Protein AF-A0A6G1SMX5-F1 (afdb_monomer_lite)

pLDDT: mean 78.69, std 21.24, range [33.53, 97.62]

Foldseek 3Di:
DDDDDPPDDPPPPPDPPPPDPPPPPDDDDDPPPDDDPPPDDDPVPFADPPDPDALQVVQVVVPHPVCVVVSLVVCCVVRNQWHWHDDDPDIDIHGNDPVVVVVCVVRCDPWHDDDDDPVVVVVCVVVVHDDDLVRDTDPRNVVRCVVVCCPPVDDPVDDD

Organism: NCBI:txid561515

Structure (mmCIF, N/CA/C/O backbone):
data_AF-A0A6G1SMX5-F1
#
_entry.id   AF-A0A6G1SMX5-F1
#
loop_
_atom_site.group_PDB
_atom_site.id
_atom_site.type_symbol
_atom_site.label_atom_id
_atom_site.label_alt_id
_atom_site.label_comp_id
_atom_site.label_asym_id
_atom_site.label_entity_id
_atom_site.label_seq_id
_atom_site.pdbx_PDB_ins_code
_atom_site.Cartn_x
_atom_site.Cartn_y
_atom_site.Cartn_z
_atom_site.occupancy
_atom_site.B_iso_or_equiv
_atom_site.auth_seq_id
_atom_site.auth_comp_id
_atom_site.auth_asym_id
_atom_site.auth_atom_id
_atom_site.pdbx_PDB_model_num
ATOM 1 N N . MET A 1 1 ? 9.378 46.145 39.187 1.00 37.81 1 MET A N 1
ATOM 2 C CA . MET A 1 1 ? 8.513 44.954 39.025 1.00 37.81 1 MET A CA 1
ATOM 3 C C . MET A 1 1 ? 8.839 44.275 37.695 1.00 37.81 1 MET A C 1
ATOM 5 O O . MET A 1 1 ? 8.304 44.709 36.684 1.00 37.81 1 MET A O 1
ATOM 9 N N . PRO A 1 2 ? 9.744 43.281 37.637 1.00 39.03 2 PRO A N 1
ATOM 10 C CA . PRO A 1 2 ? 10.007 42.542 36.407 1.00 39.03 2 PRO A CA 1
ATOM 11 C C . PRO A 1 2 ? 9.264 41.199 36.435 1.00 39.03 2 PRO A C 1
ATOM 13 O O . PRO A 1 2 ? 9.599 40.314 37.219 1.00 39.03 2 PRO A O 1
ATOM 16 N N . THR A 1 3 ? 8.250 41.020 35.588 1.00 42.25 3 THR A N 1
ATOM 17 C CA . THR A 1 3 ? 7.600 39.717 35.391 1.00 42.25 3 THR A CA 1
ATOM 18 C C . THR A 1 3 ? 8.229 38.994 34.205 1.00 42.25 3 THR A C 1
ATOM 20 O O . THR A 1 3 ? 7.923 39.214 33.037 1.00 42.25 3 THR A O 1
ATOM 23 N N . SER A 1 4 ? 9.153 38.108 34.562 1.00 43.94 4 SER A N 1
ATOM 24 C CA . SER A 1 4 ? 9.716 37.038 33.744 1.00 43.94 4 SER A CA 1
ATOM 25 C C . SER A 1 4 ? 8.621 36.243 33.017 1.00 43.94 4 SER A C 1
ATOM 27 O O . SER A 1 4 ? 7.808 35.576 33.656 1.00 43.94 4 SER A O 1
ATOM 29 N N . ARG A 1 5 ? 8.626 36.252 31.678 1.00 51.50 5 ARG A N 1
ATOM 30 C CA . ARG A 1 5 ? 8.003 35.196 30.865 1.00 51.50 5 ARG A CA 1
ATOM 31 C C . ARG A 1 5 ? 9.109 34.316 30.296 1.00 51.50 5 ARG A C 1
ATOM 33 O O . ARG A 1 5 ? 9.611 34.554 29.203 1.00 51.50 5 ARG A O 1
ATOM 40 N N . LYS A 1 6 ? 9.489 33.281 31.047 1.00 40.84 6 LYS A N 1
ATOM 41 C CA . LYS A 1 6 ? 10.218 32.136 30.491 1.00 40.84 6 LYS A CA 1
ATOM 42 C C . LYS A 1 6 ? 9.237 31.332 29.637 1.00 40.84 6 LYS A C 1
ATOM 44 O O . LYS A 1 6 ? 8.453 30.551 30.168 1.00 40.84 6 LYS A O 1
ATOM 49 N N . ALA A 1 7 ? 9.256 3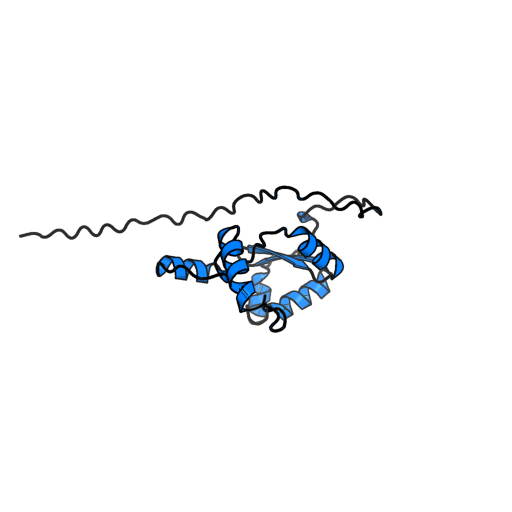1.544 28.325 1.00 43.47 7 ALA A N 1
ATOM 50 C CA . ALA A 1 7 ? 8.619 30.635 27.382 1.00 43.47 7 ALA A CA 1
ATOM 51 C C . ALA A 1 7 ? 9.492 29.376 27.265 1.00 43.47 7 ALA A C 1
ATOM 53 O O . ALA A 1 7 ? 10.451 29.322 26.501 1.00 43.47 7 ALA A O 1
ATOM 54 N N . LEU A 1 8 ? 9.175 28.372 28.081 1.00 43.59 8 LEU A N 1
ATOM 55 C CA . LEU A 1 8 ? 9.583 26.994 27.848 1.00 43.59 8 LEU A CA 1
ATOM 56 C C . LEU A 1 8 ? 8.845 26.505 26.597 1.00 43.59 8 LEU A C 1
ATOM 58 O O . LEU A 1 8 ? 7.660 26.195 26.665 1.00 43.59 8 LEU A O 1
ATOM 62 N N . SER A 1 9 ? 9.532 26.429 25.461 1.00 38.84 9 SER A N 1
ATOM 63 C CA . SER A 1 9 ? 9.083 25.597 24.346 1.00 38.84 9 SER A CA 1
ATOM 64 C C . SER A 1 9 ? 10.154 24.556 24.095 1.00 38.84 9 SER A C 1
ATOM 66 O O . SER A 1 9 ? 11.157 24.807 23.431 1.00 38.84 9 SER A O 1
ATOM 68 N N . ALA A 1 10 ? 9.945 23.393 24.706 1.00 39.34 10 ALA A N 1
ATOM 69 C CA . ALA A 1 10 ? 10.723 22.200 24.455 1.00 39.34 10 ALA A CA 1
ATOM 70 C C . ALA A 1 10 ? 10.689 21.900 22.952 1.00 39.34 10 ALA A C 1
ATOM 72 O O . ALA A 1 10 ? 9.647 21.545 22.400 1.00 39.34 10 ALA A O 1
ATOM 73 N N . ILE A 1 11 ? 11.836 22.046 22.291 1.00 41.50 11 ILE A N 1
ATOM 74 C CA . ILE A 1 11 ? 12.076 21.448 20.983 1.00 41.50 11 ILE A CA 1
ATOM 75 C C . ILE A 1 11 ? 12.059 19.943 21.233 1.00 41.50 11 ILE A C 1
ATOM 77 O O . ILE A 1 11 ? 13.048 19.344 21.650 1.00 41.50 11 ILE A O 1
ATOM 81 N N . ARG A 1 12 ? 10.883 19.335 21.079 1.00 44.41 12 ARG A N 1
ATOM 82 C CA . ARG A 1 12 ? 10.750 17.886 21.079 1.00 44.41 12 ARG A CA 1
ATOM 83 C C . ARG A 1 12 ? 11.299 17.441 19.732 1.00 44.41 12 ARG A C 1
ATOM 85 O O . ARG A 1 12 ? 10.623 17.569 18.716 1.00 44.41 12 ARG A O 1
ATOM 92 N N . THR A 1 13 ? 12.563 17.028 19.735 1.00 37.16 13 THR A N 1
ATOM 93 C CA . THR A 1 13 ? 13.240 16.410 18.597 1.00 37.16 13 THR A CA 1
ATOM 94 C C . THR A 1 13 ? 12.280 15.434 17.927 1.00 37.16 13 THR A C 1
ATOM 96 O O . THR A 1 13 ? 11.716 14.565 18.597 1.00 37.16 13 THR A O 1
ATOM 99 N N . ILE A 1 14 ? 12.064 15.609 16.622 1.00 43.41 14 ILE A N 1
ATOM 100 C CA . ILE A 1 14 ? 11.377 14.631 15.783 1.00 43.41 14 ILE A CA 1
ATOM 101 C C . ILE A 1 14 ? 12.244 13.378 15.849 1.00 43.41 14 ILE A C 1
ATOM 103 O O . ILE A 1 14 ? 13.278 13.294 15.189 1.00 43.41 14 ILE A O 1
ATOM 107 N N . ALA A 1 15 ? 11.876 12.437 16.714 1.00 33.53 15 ALA A N 1
ATOM 108 C CA . ALA A 1 15 ? 12.413 11.099 16.609 1.00 33.53 15 ALA A CA 1
ATOM 109 C C . ALA A 1 15 ? 11.965 10.590 15.232 1.00 33.53 15 ALA A C 1
ATOM 111 O O . ALA A 1 15 ? 10.757 10.605 14.967 1.00 33.53 15 ALA A O 1
ATOM 112 N N . PRO A 1 16 ? 12.883 10.183 14.337 1.00 35.44 16 PRO A N 1
ATOM 113 C CA . PRO A 1 16 ? 12.467 9.426 13.174 1.00 35.44 16 PRO A CA 1
ATOM 114 C C . PRO A 1 16 ? 11.708 8.225 13.730 1.00 35.44 16 PRO A C 1
ATOM 116 O O . PRO A 1 16 ? 12.214 7.522 14.608 1.00 35.44 16 PRO A O 1
ATOM 119 N N . CYS A 1 17 ? 10.462 8.042 13.300 1.00 35.34 17 CYS A N 1
ATOM 120 C CA . CYS A 1 17 ? 9.750 6.807 13.561 1.00 35.34 17 CYS A CA 1
ATOM 121 C C . CYS A 1 17 ? 10.529 5.744 12.789 1.00 35.34 17 CYS A C 1
ATOM 123 O O . CYS A 1 17 ? 10.359 5.578 11.584 1.00 35.34 17 CYS A O 1
ATOM 125 N N . ILE A 1 18 ? 11.502 5.144 13.474 1.00 38.47 18 ILE A N 1
ATOM 126 C CA . ILE A 1 18 ? 12.251 3.997 12.998 1.00 38.47 18 ILE A CA 1
ATOM 127 C C . ILE A 1 18 ? 11.169 2.991 12.646 1.00 38.47 18 ILE A C 1
ATOM 129 O O . ILE A 1 18 ? 10.378 2.598 13.505 1.00 38.47 18 ILE A O 1
ATOM 133 N N . SER A 1 19 ? 11.085 2.660 11.363 1.00 44.16 19 SER A N 1
ATOM 134 C CA . SER A 1 19 ? 10.322 1.527 10.882 1.00 44.16 19 SER A CA 1
ATOM 135 C C . SER A 1 19 ? 10.676 0.347 11.777 1.00 44.16 19 SER A C 1
ATOM 137 O O . SER A 1 19 ? 11.806 -0.142 11.759 1.00 44.16 19 SER A O 1
ATOM 139 N N . ASN A 1 20 ? 9.736 -0.059 12.634 1.00 33.81 20 ASN A N 1
ATOM 140 C CA . ASN A 1 20 ? 9.932 -1.253 13.437 1.00 33.81 20 ASN A CA 1
ATOM 141 C C . ASN A 1 20 ? 10.280 -2.393 12.471 1.00 33.81 20 ASN A C 1
ATOM 143 O O . ASN A 1 20 ? 9.611 -2.525 11.438 1.00 33.81 20 ASN A O 1
ATOM 147 N N . PRO A 1 21 ? 11.316 -3.197 12.763 1.00 35.94 21 PRO A N 1
ATOM 148 C CA . PRO A 1 21 ? 11.629 -4.344 11.934 1.00 35.94 21 PRO A CA 1
ATOM 149 C C . PRO A 1 21 ? 10.381 -5.220 11.844 1.00 35.94 21 PRO A C 1
ATOM 151 O O . PRO A 1 21 ? 9.707 -5.476 12.846 1.00 35.94 21 PRO A O 1
ATOM 154 N N . ILE A 1 22 ? 10.059 -5.634 10.621 1.00 45.66 22 ILE A N 1
ATOM 155 C CA . ILE A 1 22 ? 8.965 -6.546 10.303 1.00 45.66 22 ILE A CA 1
ATOM 156 C C . ILE A 1 22 ? 9.261 -7.870 11.020 1.00 45.66 22 ILE A C 1
ATOM 158 O O . ILE A 1 22 ? 9.945 -8.740 10.491 1.00 45.66 22 ILE A O 1
ATOM 162 N N . ILE A 1 23 ? 8.783 -8.025 12.254 1.00 36.38 23 ILE A N 1
ATOM 163 C CA . ILE A 1 23 ? 8.725 -9.325 12.923 1.00 36.38 23 ILE A CA 1
ATOM 164 C C . ILE A 1 23 ? 7.382 -9.938 12.534 1.00 36.38 23 ILE A C 1
ATOM 166 O O . ILE A 1 23 ? 6.409 -9.917 13.287 1.00 36.38 23 ILE A O 1
ATOM 170 N N . THR A 1 24 ? 7.312 -10.470 11.318 1.00 42.16 24 THR A N 1
ATOM 171 C CA . THR A 1 24 ? 6.250 -11.402 10.939 1.00 42.16 24 THR A CA 1
ATOM 172 C C . THR A 1 24 ? 6.479 -12.704 11.695 1.00 42.16 24 THR A C 1
ATOM 174 O O . THR A 1 24 ? 7.419 -13.445 11.403 1.00 42.16 24 THR A O 1
ATOM 177 N N . LYS A 1 25 ? 5.614 -13.005 12.671 1.00 41.41 25 LYS A N 1
ATOM 178 C CA . LYS A 1 25 ? 5.446 -14.384 13.140 1.00 41.41 25 LYS A CA 1
ATOM 179 C C . LYS A 1 25 ? 5.017 -15.210 11.928 1.00 41.41 25 LYS A C 1
ATOM 181 O O . LYS A 1 25 ? 3.975 -14.932 11.343 1.00 41.41 25 LYS A O 1
ATOM 186 N N . GLN A 1 26 ? 5.850 -16.166 11.525 1.00 41.84 26 GLN A N 1
ATOM 187 C CA . GLN A 1 26 ? 5.575 -17.038 10.388 1.00 41.84 26 GLN A CA 1
ATOM 188 C C . GLN A 1 26 ? 4.250 -17.773 10.627 1.00 41.84 26 GLN A C 1
ATOM 190 O O . GLN A 1 26 ? 4.112 -18.532 11.586 1.00 41.84 26 GLN A O 1
ATOM 195 N N . HIS A 1 27 ? 3.265 -17.504 9.773 1.00 42.91 27 HIS A N 1
ATOM 196 C CA . HIS A 1 27 ? 2.023 -18.264 9.706 1.00 42.91 27 HIS A CA 1
ATOM 197 C C . HIS A 1 27 ? 2.322 -19.641 9.073 1.00 42.91 27 HIS A C 1
ATOM 199 O O . HIS A 1 27 ? 3.161 -19.709 8.168 1.00 42.91 27 HIS A O 1
ATOM 205 N N . PRO A 1 28 ? 1.717 -20.749 9.542 1.00 39.56 28 PRO A N 1
ATOM 206 C CA . PRO A 1 28 ? 2.008 -22.080 9.012 1.00 39.56 28 PRO A CA 1
ATOM 207 C C . PRO A 1 28 ? 1.697 -22.166 7.509 1.00 39.56 28 PRO A C 1
ATOM 209 O O . PRO A 1 28 ? 0.614 -21.794 7.060 1.00 39.56 28 PRO A O 1
ATOM 212 N N . ARG A 1 29 ? 2.676 -22.654 6.734 1.00 49.34 29 ARG A N 1
ATOM 213 C CA . ARG A 1 29 ? 2.601 -22.819 5.273 1.00 49.34 29 ARG A CA 1
ATOM 214 C C . ARG A 1 29 ? 1.514 -23.825 4.878 1.00 49.34 29 ARG A C 1
ATOM 216 O O . ARG A 1 29 ? 1.433 -24.912 5.445 1.00 49.34 29 ARG A O 1
ATOM 223 N N . ASN A 1 30 ? 0.728 -23.478 3.859 1.00 43.22 30 ASN A N 1
ATOM 224 C CA . ASN A 1 30 ? -0.234 -24.375 3.217 1.00 43.22 30 ASN A CA 1
ATOM 225 C C . ASN A 1 30 ? 0.519 -25.430 2.362 1.00 43.22 30 ASN A C 1
ATOM 227 O O . ASN A 1 30 ? 1.371 -25.031 1.569 1.00 43.22 30 ASN A O 1
ATOM 231 N N . PRO A 1 31 ? 0.236 -26.746 2.460 1.00 43.91 31 PRO A N 1
ATOM 232 C CA . PRO A 1 31 ? 1.015 -27.804 1.792 1.00 43.91 31 PRO A CA 1
ATOM 233 C C . PRO A 1 31 ? 0.920 -27.901 0.254 1.00 43.91 31 PRO A C 1
ATOM 235 O O . PRO A 1 31 ? 1.333 -28.915 -0.300 1.00 43.91 31 PRO A O 1
ATOM 238 N N . ARG A 1 32 ? 0.350 -26.916 -0.456 1.00 48.25 32 ARG A N 1
ATOM 239 C CA . ARG A 1 32 ? 0.020 -27.022 -1.896 1.00 48.25 32 ARG A CA 1
ATOM 240 C C . ARG A 1 32 ? 0.937 -26.260 -2.863 1.00 48.25 32 ARG A C 1
ATOM 242 O O . ARG A 1 32 ? 0.544 -26.041 -4.001 1.00 48.25 32 ARG A O 1
ATOM 249 N N . GLU A 1 33 ? 2.152 -25.898 -2.468 1.00 53.84 33 GLU A N 1
ATOM 250 C CA . GLU A 1 33 ? 3.162 -25.395 -3.415 1.00 53.84 33 GLU A CA 1
ATOM 251 C C . GLU A 1 33 ? 4.233 -26.462 -3.655 1.00 53.84 33 GLU A C 1
ATOM 253 O O . GLU A 1 33 ? 5.270 -26.506 -2.996 1.00 53.84 33 GLU A O 1
ATOM 258 N N . SER A 1 34 ? 3.949 -27.358 -4.599 1.00 54.94 34 SER A N 1
ATOM 259 C CA . SER A 1 34 ? 4.913 -28.324 -5.125 1.00 54.94 34 SER A CA 1
ATOM 260 C C . SER A 1 34 ? 4.863 -28.345 -6.653 1.00 54.94 34 SER A C 1
ATOM 262 O O . SER A 1 34 ? 4.245 -29.227 -7.245 1.00 54.94 34 SER A O 1
ATOM 264 N N . SER A 1 35 ? 5.519 -27.376 -7.286 1.00 51.31 35 SER A N 1
ATOM 265 C CA . SER A 1 35 ? 6.192 -27.564 -8.578 1.00 51.31 35 SER A CA 1
ATOM 266 C C . SER A 1 35 ? 7.107 -26.368 -8.842 1.00 51.31 35 SER A C 1
ATOM 268 O O . SER A 1 35 ? 6.642 -25.234 -8.914 1.00 51.31 35 SER A O 1
ATOM 270 N N . ASP A 1 36 ? 8.396 -26.668 -8.973 1.00 47.47 36 ASP A N 1
ATOM 271 C CA . ASP A 1 36 ? 9.509 -25.794 -9.347 1.00 47.47 36 ASP A CA 1
ATOM 272 C C . ASP A 1 36 ? 10.007 -24.833 -8.263 1.00 47.47 36 ASP A C 1
ATOM 274 O O . ASP A 1 36 ? 9.760 -23.629 -8.261 1.00 47.47 36 ASP A O 1
ATOM 278 N N . ALA A 1 37 ? 10.855 -25.377 -7.384 1.00 51.59 37 ALA A N 1
ATOM 279 C CA . ALA A 1 37 ? 11.823 -24.622 -6.591 1.00 51.59 37 ALA A CA 1
ATOM 280 C C . ALA A 1 37 ? 12.910 -23.997 -7.494 1.00 51.59 37 ALA A C 1
ATOM 282 O O . ALA A 1 37 ? 14.108 -24.199 -7.289 1.00 51.59 37 ALA A O 1
ATOM 283 N N . ALA A 1 38 ? 12.502 -23.240 -8.517 1.00 62.88 38 ALA A N 1
ATOM 284 C CA . ALA A 1 38 ? 13.375 -22.256 -9.124 1.00 62.88 38 ALA A CA 1
ATOM 285 C C . ALA A 1 38 ? 13.900 -21.379 -7.981 1.00 62.88 38 ALA A C 1
ATOM 287 O O . ALA A 1 38 ? 13.116 -20.910 -7.153 1.00 62.88 38 ALA A O 1
ATOM 288 N N . ALA A 1 39 ? 15.224 -21.243 -7.890 1.00 80.88 39 ALA A N 1
ATOM 289 C CA . ALA A 1 39 ? 15.887 -20.538 -6.800 1.00 80.88 39 ALA A CA 1
ATOM 290 C C . ALA A 1 39 ? 15.162 -19.216 -6.501 1.00 80.88 39 ALA A C 1
ATOM 292 O O . ALA A 1 39 ? 15.006 -18.373 -7.389 1.00 80.88 39 ALA A O 1
ATOM 293 N N . ILE A 1 40 ? 14.672 -19.074 -5.266 1.00 88.19 40 ILE A N 1
ATOM 294 C CA . ILE A 1 40 ? 13.914 -17.898 -4.836 1.00 88.19 40 ILE A CA 1
ATOM 295 C C . ILE A 1 40 ? 14.797 -16.672 -5.065 1.00 88.19 40 ILE A C 1
ATOM 297 O O . ILE A 1 40 ? 15.880 -16.558 -4.489 1.00 88.19 40 ILE A O 1
ATOM 301 N N . LYS A 1 41 ? 14.336 -15.771 -5.933 1.00 92.56 41 LYS A N 1
ATOM 302 C CA . LYS A 1 41 ? 15.046 -14.531 -6.243 1.00 92.56 41 LYS A CA 1
ATOM 303 C C . LYS A 1 41 ? 14.977 -13.576 -5.055 1.00 92.56 41 LYS A C 1
ATOM 305 O O . LYS A 1 41 ? 13.987 -13.545 -4.323 1.00 92.56 41 LYS A O 1
ATOM 310 N N . SER A 1 42 ? 16.034 -12.796 -4.867 1.00 94.19 42 SER A N 1
ATOM 311 C CA . SER A 1 42 ? 16.120 -11.817 -3.788 1.00 94.19 42 SER A CA 1
ATOM 312 C C . SER A 1 42 ? 15.271 -10.582 -4.095 1.00 94.19 42 SER A C 1
ATOM 314 O O . SER A 1 42 ? 14.942 -10.294 -5.245 1.00 94.19 42 SER A O 1
ATOM 316 N N . TYR A 1 43 ? 14.967 -9.788 -3.068 1.00 92.81 43 TYR A N 1
ATOM 317 C CA . TYR A 1 43 ? 14.268 -8.504 -3.206 1.00 92.81 43 TYR A CA 1
ATOM 318 C C . TYR A 1 43 ? 14.924 -7.579 -4.245 1.00 92.81 43 TYR A C 1
ATOM 320 O O . TYR A 1 43 ? 14.250 -6.911 -5.029 1.00 92.81 43 TYR A O 1
ATOM 328 N N . ASN A 1 44 ? 16.257 -7.574 -4.284 1.00 92.50 44 ASN A N 1
ATOM 329 C CA . ASN A 1 44 ? 17.020 -6.723 -5.194 1.00 92.50 44 ASN A CA 1
ATOM 330 C C . ASN A 1 44 ? 16.875 -7.123 -6.669 1.00 92.50 44 ASN A C 1
ATOM 332 O O . ASN A 1 44 ? 17.122 -6.281 -7.536 1.00 92.50 44 ASN A O 1
ATOM 336 N N . ASP A 1 45 ? 16.429 -8.354 -6.934 1.00 93.88 45 ASP A N 1
ATOM 337 C CA . ASP A 1 45 ? 16.194 -8.882 -8.278 1.00 93.88 45 ASP A CA 1
ATOM 338 C C . ASP A 1 45 ? 14.830 -8.457 -8.841 1.00 93.88 45 ASP A C 1
ATOM 340 O O . ASP A 1 45 ? 14.559 -8.675 -10.024 1.00 93.88 45 ASP A O 1
ATOM 344 N N . ILE A 1 46 ? 13.966 -7.832 -8.025 1.00 95.31 46 ILE A N 1
ATOM 345 C CA . ILE A 1 46 ? 12.713 -7.250 -8.512 1.00 95.31 46 ILE A CA 1
ATOM 346 C C . ILE A 1 46 ? 13.057 -6.124 -9.502 1.00 95.31 46 ILE A C 1
ATOM 348 O O . ILE A 1 46 ? 13.836 -5.223 -9.154 1.00 95.31 46 ILE A O 1
ATOM 352 N N . PRO A 1 47 ? 12.469 -6.135 -10.717 1.00 95.19 47 PRO A N 1
ATOM 353 C CA . PRO A 1 47 ? 12.732 -5.128 -11.732 1.00 95.19 47 PRO A CA 1
ATOM 354 C C . PRO A 1 47 ? 12.554 -3.707 -11.199 1.00 95.19 47 PRO A C 1
ATOM 356 O O . PRO A 1 47 ? 11.564 -3.381 -10.546 1.00 95.19 47 PRO A O 1
ATOM 359 N N . THR A 1 48 ? 13.510 -2.838 -11.507 1.00 92.12 48 THR A N 1
ATOM 360 C CA . THR A 1 48 ? 13.436 -1.408 -11.208 1.00 92.12 48 THR A CA 1
ATOM 361 C C . THR A 1 48 ? 13.962 -0.616 -12.394 1.00 92.12 48 THR A C 1
ATOM 363 O O . THR A 1 48 ? 14.823 -1.101 -13.140 1.00 92.12 48 THR A O 1
ATOM 366 N N . LYS A 1 49 ? 13.466 0.610 -12.594 1.00 84.00 49 LYS A N 1
ATOM 367 C CA . LYS A 1 49 ? 13.997 1.470 -13.653 1.00 84.00 49 LYS A CA 1
ATOM 368 C C . LYS A 1 49 ? 15.420 1.873 -13.274 1.00 84.00 49 LYS A C 1
ATOM 370 O O . LYS A 1 49 ? 15.626 2.673 -12.366 1.00 84.00 49 LYS A O 1
ATOM 375 N N . LYS A 1 50 ? 16.406 1.363 -14.007 1.00 75.88 50 LYS A N 1
ATOM 376 C CA . LYS A 1 50 ? 17.792 1.827 -13.910 1.00 75.88 50 LYS A CA 1
ATOM 377 C C . LYS A 1 50 ? 17.881 3.196 -14.582 1.00 75.88 50 LYS A C 1
ATOM 379 O O . LYS A 1 50 ? 18.043 3.293 -15.793 1.00 75.88 50 LYS A O 1
ATOM 384 N N . SER A 1 51 ? 17.688 4.261 -13.814 1.00 74.94 51 SER A N 1
ATOM 385 C CA . SER A 1 51 ? 17.827 5.631 -14.297 1.00 74.94 51 SER A CA 1
ATOM 386 C C . SER A 1 51 ? 18.597 6.456 -13.281 1.00 74.94 51 SER A C 1
ATOM 388 O O . SER A 1 51 ? 18.397 6.306 -12.080 1.00 74.94 51 SER A O 1
ATOM 390 N N . PHE A 1 52 ? 19.466 7.337 -13.775 1.00 70.88 52 PHE A N 1
ATOM 391 C CA . PHE A 1 52 ? 20.136 8.341 -12.948 1.00 70.88 52 PHE A CA 1
ATOM 392 C C . PHE A 1 52 ? 19.159 9.401 -12.429 1.00 70.88 52 PHE A C 1
ATOM 394 O O . PHE A 1 52 ? 19.427 10.055 -11.425 1.00 70.88 52 PHE A O 1
ATOM 401 N N . LEU A 1 53 ? 18.016 9.564 -13.101 1.00 75.75 53 LEU A N 1
ATOM 402 C CA . LEU A 1 53 ? 16.968 10.470 -12.665 1.00 75.75 53 LEU A CA 1
ATOM 403 C C . LEU A 1 53 ? 16.105 9.803 -11.589 1.00 75.75 53 LEU A C 1
ATOM 405 O O . LEU A 1 53 ? 15.673 8.660 -11.777 1.00 75.75 53 LEU A O 1
ATOM 409 N N . PRO A 1 54 ? 15.770 10.527 -10.507 1.00 78.62 54 PRO A N 1
ATOM 410 C CA . PRO A 1 54 ? 14.770 10.071 -9.560 1.00 78.62 54 PRO A CA 1
ATOM 411 C C . PRO A 1 54 ? 13.451 9.763 -10.276 1.00 78.62 54 PRO A C 1
ATOM 413 O O . PRO A 1 54 ? 12.942 10.576 -11.046 1.00 78.62 54 PRO A O 1
ATOM 416 N N . SER A 1 55 ? 12.868 8.609 -9.971 1.00 78.88 55 SER A N 1
ATOM 417 C CA . SER A 1 55 ? 11.503 8.187 -10.342 1.00 78.88 55 SER A CA 1
ATOM 418 C C . SER A 1 55 ? 10.458 9.308 -10.256 1.00 78.88 55 SER A C 1
ATOM 420 O O . SER A 1 55 ? 9.673 9.515 -11.181 1.00 78.88 55 SER A O 1
ATOM 422 N N . GLN A 1 56 ? 10.504 10.069 -9.161 1.00 79.00 56 GLN A N 1
ATOM 423 C CA . GLN A 1 56 ? 9.618 11.189 -8.850 1.00 79.00 56 GLN A CA 1
ATOM 424 C C . GLN A 1 56 ? 9.668 12.288 -9.908 1.00 79.00 56 GLN A C 1
ATOM 426 O O . GLN A 1 56 ? 8.646 12.903 -10.183 1.00 79.00 56 GLN A O 1
ATOM 431 N N . MET A 1 57 ? 10.832 12.513 -10.526 1.00 80.75 57 MET A N 1
ATOM 432 C CA . MET A 1 57 ? 10.983 13.502 -11.592 1.00 80.75 57 MET A CA 1
ATOM 433 C C . MET A 1 57 ? 10.079 13.149 -12.775 1.00 80.75 57 MET A C 1
ATOM 435 O O . MET A 1 57 ? 9.394 14.015 -13.305 1.00 80.75 57 MET A O 1
ATOM 439 N N . GLY A 1 58 ? 10.024 11.863 -13.142 1.00 79.62 58 GLY A N 1
ATOM 440 C CA . GLY A 1 58 ? 9.141 11.384 -14.203 1.00 79.62 58 GLY A CA 1
ATOM 441 C C . GLY A 1 58 ? 7.665 11.594 -13.866 1.00 79.62 58 GLY A C 1
ATOM 442 O O . GLY A 1 58 ? 6.911 12.061 -14.714 1.00 79.62 58 GLY A O 1
ATOM 443 N N . LEU A 1 59 ? 7.268 11.326 -12.619 1.00 85.12 59 LEU A N 1
ATOM 444 C CA . LEU A 1 59 ? 5.895 11.554 -12.163 1.00 85.12 59 LEU A CA 1
ATOM 445 C C . LEU A 1 59 ? 5.530 13.047 -12.171 1.00 85.12 59 LEU A C 1
ATOM 447 O O . LEU A 1 59 ? 4.461 13.414 -12.644 1.00 85.12 59 LEU A O 1
ATOM 451 N N . ILE A 1 60 ? 6.428 13.918 -11.703 1.00 85.81 60 ILE A N 1
ATOM 452 C CA . ILE A 1 60 ? 6.230 15.375 -11.705 1.00 85.81 60 ILE A CA 1
ATOM 453 C C . ILE A 1 60 ? 6.091 15.899 -13.137 1.00 85.81 60 ILE A C 1
ATOM 455 O O . ILE A 1 60 ? 5.144 16.626 -13.427 1.00 85.81 60 ILE A O 1
ATOM 459 N N . MET A 1 61 ? 6.985 15.489 -14.042 1.00 84.56 61 MET A N 1
ATOM 460 C CA . MET A 1 61 ? 6.934 15.881 -15.456 1.00 84.56 61 MET A CA 1
ATOM 461 C C . MET A 1 61 ? 5.661 15.398 -16.162 1.00 84.56 61 MET A C 1
ATOM 463 O O . MET A 1 61 ? 5.206 16.049 -17.095 1.00 84.56 61 MET A O 1
ATOM 467 N N . SER A 1 62 ? 5.066 14.297 -15.697 1.00 80.88 62 SER A N 1
ATOM 468 C CA . SER A 1 62 ? 3.817 13.745 -16.241 1.00 80.88 62 SER A CA 1
ATOM 469 C C . SER A 1 62 ? 2.552 14.403 -15.666 1.00 80.88 62 SER A C 1
ATOM 471 O O . SER A 1 62 ? 1.456 13.942 -15.949 1.00 80.88 62 SER A O 1
ATOM 473 N N . GLY A 1 63 ? 2.674 15.456 -14.846 1.00 85.06 63 GLY A N 1
ATOM 474 C CA . GLY A 1 63 ? 1.531 16.157 -14.239 1.00 85.06 63 GLY A CA 1
ATOM 475 C C . GLY A 1 63 ? 1.347 15.908 -12.738 1.00 85.06 63 GLY A C 1
ATOM 476 O O . GLY A 1 63 ? 0.358 16.344 -12.147 1.00 85.06 63 GLY A O 1
ATOM 477 N N . GLY A 1 64 ? 2.301 15.238 -12.090 1.00 88.31 64 GLY A N 1
ATOM 478 C CA . GLY A 1 64 ? 2.335 15.061 -10.641 1.00 88.31 64 GLY A CA 1
ATOM 479 C C . GLY A 1 64 ? 1.467 13.903 -10.129 1.00 88.31 64 GLY A C 1
ATOM 480 O O . GLY A 1 64 ? 1.135 12.983 -10.875 1.00 88.31 64 GLY A O 1
ATOM 481 N N . PRO A 1 65 ? 1.105 13.901 -8.831 1.00 85.38 65 PRO A N 1
ATOM 482 C CA . PRO A 1 65 ? 0.481 12.746 -8.178 1.00 85.38 65 PRO A CA 1
ATOM 483 C C . PRO A 1 65 ? -0.901 12.375 -8.737 1.00 85.38 65 PRO A C 1
ATOM 485 O O . PRO A 1 65 ? -1.309 11.225 -8.600 1.00 85.38 65 PRO A O 1
ATOM 488 N N . GLY A 1 66 ? -1.601 13.302 -9.405 1.00 90.25 66 GLY A N 1
ATOM 489 C CA . GLY A 1 66 ? -2.863 13.006 -10.095 1.00 90.25 66 GLY A CA 1
ATOM 490 C C . GLY A 1 66 ? -2.715 11.963 -11.212 1.00 90.25 66 GLY A C 1
ATOM 491 O O . GLY A 1 66 ? -3.643 11.202 -11.462 1.00 90.25 66 GLY A O 1
ATOM 492 N N . TYR A 1 67 ? -1.520 11.853 -11.798 1.00 91.62 67 TYR A N 1
ATOM 493 C CA . TYR A 1 67 ? -1.189 10.931 -12.888 1.00 91.62 67 TYR A CA 1
ATOM 494 C C . TYR A 1 67 ? -0.419 9.692 -12.405 1.00 91.62 67 TYR A C 1
ATOM 496 O O . TYR A 1 67 ? 0.164 8.957 -13.201 1.00 91.62 67 TYR A O 1
ATOM 504 N N . LEU A 1 68 ? -0.418 9.415 -11.093 1.00 90.50 68 LEU A N 1
ATOM 505 C CA . LEU A 1 68 ? 0.259 8.236 -10.537 1.00 90.50 68 LEU A CA 1
ATOM 506 C C . LEU A 1 68 ? -0.250 6.930 -11.161 1.00 90.50 68 LEU A C 1
ATOM 508 O O . LEU A 1 68 ? 0.532 6.013 -11.388 1.00 90.50 68 LEU A O 1
ATOM 512 N N . HIS A 1 69 ? -1.543 6.854 -11.467 1.00 92.94 69 HIS A N 1
ATOM 513 C CA . HIS A 1 69 ? -2.150 5.686 -12.094 1.00 92.94 69 HIS A CA 1
ATOM 514 C C . HIS A 1 69 ? -1.590 5.425 -13.506 1.00 92.94 69 HIS A C 1
ATOM 516 O O . HIS A 1 69 ? -1.214 4.292 -13.801 1.00 92.94 69 HIS A O 1
ATOM 522 N N . GLU A 1 70 ? -1.435 6.462 -14.339 1.00 93.56 70 GLU A N 1
ATOM 523 C CA . GLU A 1 70 ? -0.787 6.354 -15.656 1.00 93.56 70 GLU A CA 1
ATOM 524 C C . GLU A 1 70 ? 0.699 6.013 -15.536 1.00 93.56 70 GLU A C 1
ATOM 526 O O . GLU A 1 70 ? 1.225 5.202 -16.299 1.00 93.56 70 GLU A O 1
ATOM 531 N N . HIS A 1 71 ? 1.395 6.599 -14.555 1.00 91.19 71 HIS A N 1
ATOM 532 C CA . HIS A 1 71 ? 2.786 6.246 -14.269 1.00 91.19 71 HIS A CA 1
ATOM 533 C C . HIS A 1 71 ? 2.913 4.755 -13.932 1.00 91.19 71 HIS A C 1
ATOM 535 O O . HIS A 1 71 ? 3.760 4.080 -14.513 1.00 91.19 71 HIS A O 1
ATOM 541 N N . CYS A 1 72 ? 2.059 4.221 -13.055 1.00 92.75 72 CYS A N 1
ATOM 542 C CA . CYS A 1 72 ? 2.049 2.801 -12.698 1.00 92.75 72 CYS A CA 1
ATOM 543 C C . CYS A 1 72 ? 1.741 1.896 -13.900 1.00 92.75 72 CYS A C 1
ATOM 545 O O . CYS A 1 72 ? 2.442 0.904 -14.102 1.00 92.75 72 CYS A O 1
ATOM 547 N N . ASP A 1 73 ? 0.750 2.247 -14.723 1.00 94.88 73 ASP A N 1
ATOM 548 C CA . ASP A 1 73 ? 0.407 1.501 -15.942 1.00 94.88 73 ASP A CA 1
ATOM 549 C C . ASP A 1 73 ? 1.591 1.448 -16.924 1.00 94.88 73 ASP A C 1
ATOM 551 O O . ASP A 1 73 ? 2.037 0.375 -17.339 1.00 94.88 73 ASP A O 1
ATOM 555 N N . ASN A 1 74 ? 2.198 2.603 -17.208 1.00 92.94 74 ASN A N 1
ATOM 556 C CA . ASN A 1 74 ? 3.385 2.690 -18.055 1.00 92.94 74 ASN A CA 1
ATOM 557 C C . ASN A 1 74 ? 4.561 1.880 -17.496 1.00 92.94 74 ASN A C 1
ATOM 559 O O . ASN A 1 74 ? 5.340 1.306 -18.261 1.00 92.94 74 ASN A O 1
ATOM 563 N N . ARG A 1 75 ? 4.705 1.801 -16.168 1.00 92.81 75 ARG A N 1
ATOM 564 C CA . ARG A 1 75 ? 5.758 0.999 -15.535 1.00 92.81 75 ARG A CA 1
ATOM 565 C C . ARG A 1 75 ? 5.509 -0.490 -15.630 1.00 92.81 75 ARG A C 1
ATOM 567 O O . ARG A 1 75 ? 6.454 -1.212 -15.939 1.00 92.81 75 ARG A O 1
ATOM 574 N N . HIS A 1 76 ? 4.273 -0.941 -15.463 1.00 96.00 76 HIS A N 1
ATOM 575 C CA . HIS A 1 76 ? 3.930 -2.341 -15.687 1.00 96.00 76 HIS A CA 1
ATOM 576 C C . HIS A 1 76 ? 4.144 -2.763 -17.145 1.00 96.00 76 HIS A C 1
ATOM 578 O O . HIS A 1 76 ? 4.677 -3.843 -17.391 1.00 96.00 76 HIS A O 1
ATOM 584 N N . LYS A 1 77 ? 3.857 -1.883 -18.114 1.00 95.38 77 LYS A N 1
ATOM 585 C CA . LYS A 1 77 ? 4.185 -2.119 -19.533 1.00 95.38 77 LYS A CA 1
ATOM 586 C C . LYS A 1 77 ? 5.693 -2.257 -19.788 1.00 95.38 77 LYS A C 1
ATOM 588 O O . LYS A 1 77 ? 6.092 -3.017 -20.663 1.00 95.38 77 LYS A O 1
ATOM 593 N N . GLN A 1 78 ? 6.532 -1.535 -19.040 1.00 93.88 78 GLN A N 1
ATOM 594 C CA . GLN A 1 78 ? 7.993 -1.526 -19.220 1.00 93.88 78 GLN A CA 1
ATOM 595 C C . GLN A 1 78 ? 8.722 -2.642 -18.462 1.00 93.88 78 GLN A C 1
ATOM 597 O O . GLN A 1 78 ? 9.695 -3.194 -18.966 1.00 93.88 78 GLN A O 1
ATOM 602 N N . LEU A 1 79 ? 8.310 -2.917 -17.224 1.00 95.50 79 LEU A N 1
ATOM 603 C CA . LEU A 1 79 ? 9.039 -3.769 -16.278 1.00 95.50 79 LEU A CA 1
ATOM 604 C C . LEU A 1 79 ? 8.330 -5.102 -16.012 1.00 95.50 79 LEU A C 1
ATOM 606 O O . LEU A 1 79 ? 8.930 -6.009 -15.437 1.00 95.50 79 LEU A O 1
ATOM 610 N N . GLY A 1 80 ? 7.079 -5.231 -16.458 1.00 96.38 80 GLY A N 1
ATOM 611 C CA . GLY A 1 80 ? 6.277 -6.438 -16.339 1.00 96.38 80 GLY A CA 1
ATOM 612 C C . GLY A 1 80 ? 5.323 -6.434 -15.134 1.00 96.38 80 GLY A C 1
ATOM 613 O O . GLY A 1 80 ? 4.982 -5.383 -14.582 1.00 96.38 80 GLY A O 1
ATOM 614 N N . PRO A 1 81 ? 4.852 -7.622 -14.714 1.00 97.00 81 PRO A N 1
ATOM 615 C CA . PRO A 1 81 ? 3.768 -7.762 -13.738 1.00 97.00 81 PRO A CA 1
ATOM 616 C C . PRO A 1 81 ? 4.148 -7.353 -12.310 1.00 97.00 81 PRO A C 1
ATOM 618 O O . PRO A 1 81 ? 3.260 -7.169 -11.479 1.00 97.00 81 PRO A O 1
ATOM 621 N N . ILE A 1 82 ? 5.443 -7.225 -12.018 1.00 97.38 82 ILE A N 1
ATOM 622 C CA . ILE A 1 82 ? 5.971 -6.800 -10.726 1.00 97.38 82 ILE A CA 1
ATOM 623 C C . ILE A 1 82 ? 7.158 -5.866 -10.942 1.00 97.38 82 ILE A C 1
ATOM 625 O O . ILE A 1 82 ? 8.050 -6.155 -11.740 1.00 97.38 82 ILE A O 1
ATOM 629 N N . PHE A 1 83 ? 7.186 -4.755 -10.216 1.00 96.31 83 PHE A N 1
ATOM 630 C CA . PHE A 1 83 ? 8.349 -3.876 -10.178 1.00 96.31 83 PHE A CA 1
ATOM 631 C C . PHE A 1 83 ? 8.480 -3.204 -8.816 1.00 96.31 83 PHE A C 1
ATOM 633 O O . PHE A 1 83 ? 7.515 -3.105 -8.059 1.00 96.31 83 PHE A O 1
ATOM 640 N N . ARG A 1 84 ? 9.682 -2.716 -8.509 1.00 95.06 84 ARG A N 1
ATOM 641 C CA . ARG A 1 84 ? 9.948 -1.890 -7.331 1.00 95.06 84 ARG A CA 1
ATOM 642 C C . ARG A 1 84 ? 10.387 -0.494 -7.737 1.00 95.06 84 ARG A C 1
ATOM 644 O O . ARG A 1 84 ? 11.171 -0.311 -8.676 1.00 95.06 84 ARG A O 1
ATOM 651 N N . GLU A 1 85 ? 9.908 0.500 -7.009 1.00 92.12 85 GLU A N 1
ATOM 652 C CA . GLU A 1 85 ? 10.265 1.893 -7.236 1.00 92.12 85 GLU A CA 1
ATOM 653 C C . GLU A 1 85 ? 10.278 2.660 -5.914 1.00 92.12 85 GLU A C 1
ATOM 655 O O . GLU A 1 85 ? 9.414 2.486 -5.055 1.00 92.12 85 GLU A O 1
ATOM 660 N N . LYS A 1 86 ? 11.277 3.530 -5.752 1.00 89.94 86 LYS A N 1
ATOM 661 C CA . LYS A 1 86 ? 11.373 4.437 -4.610 1.00 89.94 86 LYS A CA 1
ATOM 662 C C . LYS A 1 86 ? 10.733 5.766 -4.973 1.00 89.94 86 LYS A C 1
ATOM 664 O O . LYS A 1 86 ? 11.294 6.478 -5.796 1.00 89.94 86 LYS A O 1
ATOM 669 N N . LEU A 1 87 ? 9.594 6.113 -4.386 1.00 86.25 87 LEU A N 1
ATOM 670 C CA . LEU A 1 87 ? 8.946 7.416 -4.541 1.00 86.25 87 LEU A CA 1
ATOM 671 C C . LEU A 1 87 ? 9.152 8.228 -3.256 1.00 86.25 87 LEU A C 1
ATOM 673 O O . LEU A 1 87 ? 8.570 7.953 -2.209 1.00 86.25 87 LEU A O 1
ATOM 677 N N . GLY A 1 88 ? 10.027 9.227 -3.328 1.00 84.31 88 GLY A N 1
ATOM 678 C CA . GLY A 1 88 ? 10.383 10.061 -2.183 1.00 84.31 88 GLY A CA 1
ATOM 679 C C . GLY A 1 88 ? 11.249 9.295 -1.197 1.00 84.31 88 GLY A C 1
ATOM 680 O O . GLY A 1 88 ? 12.264 8.693 -1.558 1.00 84.31 88 GLY A O 1
ATOM 681 N N . SER A 1 89 ? 10.827 9.317 0.061 1.00 84.69 89 SER A N 1
ATOM 682 C CA . SER A 1 89 ? 11.396 8.517 1.144 1.00 84.69 89 SER A CA 1
ATOM 683 C C . SER A 1 89 ? 10.891 7.070 1.152 1.00 84.69 89 SER A C 1
ATOM 685 O O . SER A 1 89 ? 11.489 6.241 1.831 1.00 84.69 89 SER A O 1
ATOM 687 N N . THR A 1 90 ? 9.832 6.748 0.399 1.00 87.06 90 THR A N 1
ATOM 688 C CA . THR A 1 90 ? 9.138 5.454 0.479 1.00 87.06 90 THR A CA 1
ATOM 689 C C . THR A 1 90 ? 9.519 4.546 -0.688 1.00 87.06 90 THR A C 1
ATOM 691 O O . THR A 1 90 ? 9.442 4.947 -1.848 1.00 87.06 90 THR A O 1
ATOM 694 N N . GLU A 1 91 ? 9.917 3.309 -0.398 1.00 90.19 91 GLU A N 1
ATOM 695 C CA . GLU A 1 91 ? 10.101 2.256 -1.403 1.00 90.19 91 GLU A CA 1
ATOM 696 C C . GLU A 1 91 ? 8.853 1.375 -1.470 1.00 90.19 91 GLU A C 1
ATOM 698 O O . GLU A 1 91 ? 8.311 0.978 -0.440 1.00 90.19 91 GLU A O 1
ATOM 703 N N . MET A 1 92 ? 8.373 1.102 -2.684 1.00 92.00 92 MET A N 1
ATOM 704 C CA . MET A 1 92 ? 7.148 0.342 -2.920 1.00 92.00 92 MET A CA 1
ATOM 705 C C . MET A 1 92 ? 7.370 -0.742 -3.968 1.00 92.00 92 MET A C 1
ATOM 707 O O . MET A 1 92 ? 8.131 -0.560 -4.921 1.00 92.00 92 MET A O 1
ATOM 711 N N . VAL A 1 93 ? 6.665 -1.859 -3.792 1.00 95.38 93 VAL A N 1
ATOM 712 C CA . VAL A 1 93 ? 6.540 -2.927 -4.786 1.00 95.38 93 VAL A CA 1
ATOM 713 C C . VAL A 1 93 ? 5.135 -2.860 -5.367 1.00 95.38 93 VAL A C 1
ATOM 715 O O . VAL A 1 93 ? 4.151 -2.880 -4.632 1.00 95.38 93 VAL A O 1
ATOM 718 N N . PHE A 1 94 ? 5.054 -2.776 -6.686 1.00 95.88 94 PHE A N 1
ATOM 719 C CA . PHE A 1 94 ? 3.813 -2.706 -7.440 1.00 95.88 94 PHE A CA 1
ATOM 720 C C . PHE A 1 94 ? 3.568 -4.051 -8.115 1.00 95.88 94 PHE A C 1
ATOM 722 O O . PHE A 1 94 ? 4.489 -4.629 -8.696 1.00 95.88 94 PHE A O 1
ATOM 729 N N . ILE A 1 95 ? 2.335 -4.550 -8.030 1.00 97.19 95 ILE A N 1
ATOM 730 C CA . ILE A 1 95 ? 1.938 -5.872 -8.521 1.00 97.19 95 ILE A CA 1
ATOM 731 C C . ILE A 1 95 ? 0.681 -5.718 -9.381 1.00 97.19 95 ILE A C 1
ATOM 733 O O . ILE A 1 95 ? -0.313 -5.159 -8.925 1.00 97.19 95 ILE A O 1
ATOM 737 N N . ALA A 1 96 ? 0.721 -6.260 -10.598 1.00 97.00 96 ALA A N 1
ATOM 738 C CA . ALA A 1 96 ? -0.393 -6.280 -11.550 1.00 97.00 96 ALA A CA 1
ATOM 739 C C . ALA A 1 96 ? -0.762 -7.701 -12.023 1.00 97.00 96 ALA A C 1
ATOM 741 O O . ALA A 1 96 ? -1.486 -7.863 -13.001 1.00 97.00 96 ALA A O 1
ATOM 742 N N . ASN A 1 97 ? -0.271 -8.745 -11.347 1.00 96.81 97 ASN A N 1
ATOM 743 C CA . ASN A 1 97 ? -0.633 -10.138 -11.622 1.00 96.81 97 ASN A CA 1
ATOM 744 C C . ASN A 1 97 ? -1.598 -10.684 -10.558 1.00 96.81 97 ASN A C 1
ATOM 746 O O . ASN A 1 97 ? -1.340 -10.576 -9.359 1.00 96.81 97 ASN A O 1
ATOM 750 N N . THR A 1 98 ? -2.697 -11.297 -11.003 1.00 96.81 98 THR A N 1
ATOM 751 C CA . THR A 1 98 ? -3.775 -11.787 -10.130 1.00 96.81 98 THR A CA 1
ATOM 752 C C . THR A 1 98 ? -3.323 -12.878 -9.164 1.00 96.81 98 THR A C 1
ATOM 754 O O . THR A 1 98 ? -3.739 -12.861 -8.007 1.00 96.81 98 THR A O 1
ATOM 757 N N . ASP A 1 99 ? -2.465 -13.800 -9.599 1.00 96.81 99 ASP A N 1
ATOM 758 C CA . ASP A 1 99 ? -1.990 -14.890 -8.745 1.00 96.81 99 ASP A CA 1
ATOM 759 C C . ASP A 1 99 ? -1.059 -14.360 -7.655 1.00 96.81 99 ASP A C 1
ATOM 761 O O . ASP A 1 99 ? -1.237 -14.688 -6.486 1.00 96.81 99 ASP A O 1
ATOM 765 N N . MET A 1 100 ? -0.158 -13.434 -7.998 1.00 96.06 100 MET A N 1
ATOM 766 C CA . MET A 1 100 ? 0.684 -12.742 -7.016 1.00 96.06 100 MET A CA 1
ATOM 767 C C . MET 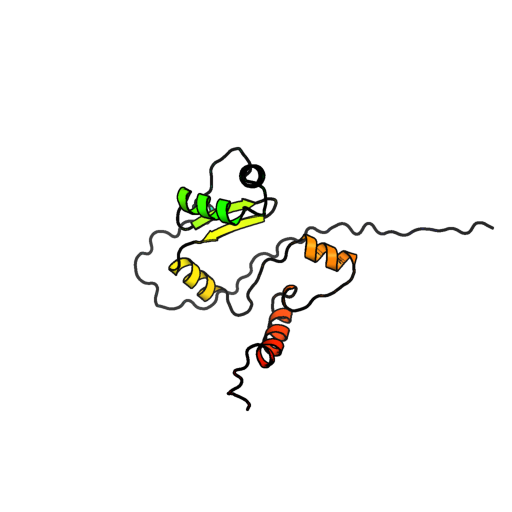A 1 100 ? -0.151 -11.953 -6.001 1.00 96.06 100 MET A C 1
ATOM 769 O O . MET A 1 100 ? 0.107 -12.034 -4.802 1.00 96.06 100 MET A O 1
ATOM 773 N N . ILE A 1 101 ? -1.173 -11.220 -6.456 1.00 95.75 101 ILE A N 1
ATOM 774 C CA . ILE A 1 101 ? -2.088 -10.479 -5.571 1.00 95.75 101 ILE A CA 1
ATOM 775 C C . ILE A 1 101 ? -2.814 -11.443 -4.629 1.00 95.75 101 ILE A C 1
ATOM 777 O O . ILE A 1 101 ? -2.873 -11.196 -3.425 1.00 95.75 101 ILE A O 1
ATOM 781 N N . ARG A 1 102 ? -3.327 -12.565 -5.151 1.00 96.69 102 ARG A N 1
ATOM 782 C CA . ARG A 1 102 ? -3.973 -13.600 -4.337 1.00 96.69 102 ARG A CA 1
ATOM 783 C C . ARG A 1 102 ? -3.011 -14.147 -3.284 1.00 96.69 102 ARG A C 1
ATOM 785 O O . A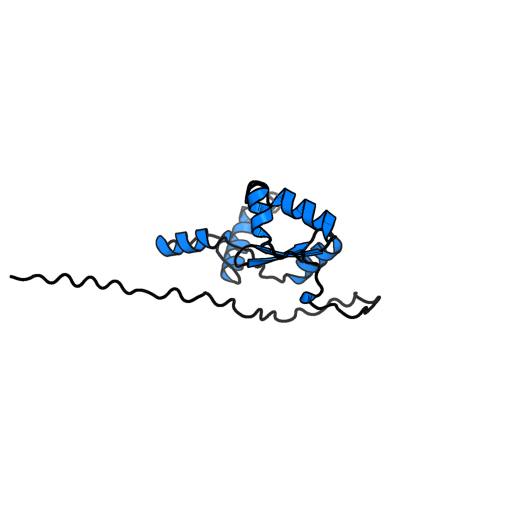RG A 1 102 ? -3.415 -14.286 -2.133 1.00 96.69 102 ARG A O 1
ATOM 792 N N . THR A 1 103 ? -1.757 -14.408 -3.647 1.00 95.31 103 THR A N 1
ATOM 793 C CA . THR A 1 103 ? -0.730 -14.869 -2.707 1.00 95.31 103 THR A CA 1
ATOM 794 C C . THR A 1 103 ? -0.453 -13.834 -1.621 1.00 95.31 103 THR A C 1
ATOM 796 O O . THR A 1 103 ? -0.393 -14.202 -0.451 1.00 95.31 103 THR A O 1
ATOM 799 N N . VAL A 1 104 ? -0.343 -12.546 -1.958 1.00 94.31 104 VAL A N 1
ATOM 800 C CA . VAL A 1 104 ? -0.150 -11.477 -0.961 1.00 94.31 104 VAL A CA 1
ATOM 801 C C . VAL A 1 104 ? -1.326 -11.420 0.012 1.00 94.31 104 VAL A C 1
ATOM 803 O O . VAL A 1 104 ? -1.113 -11.487 1.218 1.00 94.31 104 VAL A O 1
ATOM 806 N N . ILE A 1 105 ? -2.560 -11.378 -0.498 1.00 92.44 105 ILE A N 1
ATOM 807 C CA . ILE A 1 105 ? -3.772 -11.306 0.333 1.00 92.44 105 ILE A CA 1
ATOM 808 C C . ILE A 1 105 ? -3.899 -12.549 1.225 1.00 92.44 105 ILE A C 1
ATOM 810 O O . ILE A 1 105 ? -4.224 -12.439 2.404 1.00 92.44 105 ILE A O 1
ATOM 814 N N . ALA A 1 106 ? -3.594 -13.738 0.699 1.00 94.19 106 ALA A N 1
ATOM 815 C CA . ALA A 1 106 ? -3.628 -14.976 1.475 1.00 94.19 106 ALA A CA 1
ATOM 816 C C . ALA A 1 106 ? -2.589 -15.009 2.613 1.00 94.19 106 ALA A C 1
ATOM 818 O O . ALA A 1 106 ? -2.790 -15.726 3.593 1.00 94.19 106 ALA A O 1
ATOM 819 N N . ASN A 1 107 ? -1.498 -14.242 2.500 1.00 94.44 107 ASN A N 1
ATOM 820 C CA . ASN A 1 107 ? -0.401 -14.200 3.472 1.00 94.44 107 ASN A CA 1
ATOM 821 C C . ASN A 1 107 ? -0.363 -12.911 4.323 1.00 94.44 107 ASN A C 1
ATOM 823 O O . ASN A 1 107 ? 0.542 -12.761 5.141 1.00 94.44 107 ASN A O 1
ATOM 827 N N . GLU A 1 108 ? -1.326 -11.994 4.178 1.00 89.50 108 GLU A N 1
ATOM 828 C CA . GLU A 1 108 ? -1.369 -10.712 4.909 1.00 89.50 108 GLU A CA 1
ATOM 829 C C . GLU A 1 108 ? -1.560 -10.893 6.430 1.00 89.50 108 GLU A C 1
ATOM 831 O O . GLU A 1 108 ? -1.090 -10.093 7.240 1.00 89.50 108 GLU A O 1
ATOM 836 N N . GLY A 1 109 ? -2.198 -11.994 6.835 1.00 89.81 109 GLY A N 1
ATOM 837 C CA . GLY A 1 109 ? -2.494 -12.303 8.231 1.00 89.81 109 GLY A CA 1
ATOM 838 C C . GLY A 1 109 ? -3.755 -11.600 8.763 1.00 89.81 109 GLY A C 1
ATOM 839 O O . GLY A 1 109 ? -4.469 -10.922 8.031 1.00 89.81 109 GLY A O 1
ATOM 840 N N . PRO A 1 110 ? -4.083 -11.781 10.056 1.00 89.75 110 PRO A N 1
ATOM 841 C CA . PRO A 1 110 ? -5.343 -11.299 10.636 1.00 89.75 110 PRO A CA 1
ATOM 842 C C . PRO A 1 110 ? -5.377 -9.788 10.920 1.00 89.75 110 PRO A C 1
ATOM 844 O O . PRO A 1 110 ? -6.443 -9.246 11.218 1.00 89.75 110 PRO A O 1
ATOM 847 N N . LEU A 1 111 ? -4.220 -9.122 10.888 1.00 91.69 111 LEU A N 1
ATOM 848 C CA . LEU A 1 111 ? -4.038 -7.716 11.243 1.00 91.69 111 LEU A CA 1
ATOM 849 C C . LEU A 1 111 ? -3.393 -6.976 10.059 1.00 91.69 111 LEU A C 1
ATOM 851 O O . LEU A 1 111 ? -2.182 -6.756 10.081 1.00 91.69 111 LEU A O 1
ATOM 855 N N . PRO A 1 112 ? -4.175 -6.620 9.024 1.00 87.00 112 PRO A N 1
ATOM 856 C CA . PRO A 1 112 ? -3.652 -5.944 7.847 1.00 87.00 112 PRO A CA 1
ATOM 857 C C . PRO A 1 112 ? -3.059 -4.582 8.211 1.00 87.00 112 PRO A C 1
ATOM 859 O O . PRO A 1 112 ? -3.545 -3.878 9.104 1.00 87.00 112 PRO A O 1
ATOM 862 N N . HIS A 1 113 ? -1.995 -4.216 7.504 1.00 85.50 113 HIS A N 1
ATOM 863 C CA . HIS A 1 113 ? -1.341 -2.919 7.622 1.00 85.50 113 HIS A CA 1
ATOM 864 C C . HIS A 1 113 ? -1.580 -2.133 6.338 1.00 85.50 113 HIS A C 1
ATOM 866 O O . HIS A 1 113 ? -1.207 -2.572 5.254 1.00 85.50 113 HIS A O 1
ATOM 872 N N . HIS A 1 114 ? -2.154 -0.941 6.459 1.00 87.62 114 HIS A N 1
ATOM 873 C CA . HIS A 1 114 ? -2.341 -0.032 5.334 1.00 87.62 114 HIS A CA 1
ATOM 874 C C . HIS A 1 114 ? -1.517 1.242 5.520 1.00 87.62 114 HIS A C 1
ATOM 876 O O . HIS A 1 114 ? -1.212 1.670 6.634 1.00 87.62 114 HIS A O 1
ATOM 882 N N . ASN A 1 115 ? -1.167 1.869 4.400 1.00 86.50 115 ASN A N 1
ATOM 883 C CA . ASN A 1 115 ? -0.382 3.095 4.404 1.00 86.50 115 ASN A CA 1
ATOM 884 C C . ASN A 1 115 ? -1.276 4.301 4.717 1.00 86.50 115 ASN A C 1
ATOM 886 O O . ASN A 1 115 ? -2.240 4.577 4.002 1.00 86.50 115 ASN A O 1
ATOM 890 N N . VAL A 1 116 ? -0.927 5.046 5.766 1.00 89.81 116 VAL A N 1
ATOM 891 C CA . VAL A 1 116 ? -1.534 6.344 6.080 1.00 89.81 116 VAL A CA 1
ATOM 892 C C . VAL A 1 116 ? -0.559 7.442 5.654 1.00 89.81 116 VAL A C 1
ATOM 894 O O . VAL A 1 116 ? 0.594 7.407 6.085 1.00 89.81 116 VAL A O 1
ATOM 897 N N . PRO A 1 117 ? -0.985 8.430 4.845 1.00 88.62 117 PRO A N 1
ATOM 898 C CA . PRO A 1 117 ? -0.116 9.535 4.458 1.00 88.62 117 PRO A CA 1
ATOM 899 C C . PRO A 1 117 ? 0.476 10.258 5.674 1.00 88.62 117 PRO A C 1
ATOM 901 O O . PRO A 1 117 ? -0.256 10.673 6.577 1.00 88.62 117 PRO A O 1
ATOM 904 N N . GLU A 1 118 ? 1.793 10.467 5.670 1.00 89.62 118 GLU A N 1
ATOM 905 C CA . GLU A 1 118 ? 2.525 11.106 6.774 1.00 89.62 118 GLU A CA 1
ATOM 906 C C . GLU A 1 118 ? 1.955 12.488 7.123 1.00 89.62 118 GLU A C 1
ATOM 908 O O . GLU A 1 118 ? 1.769 12.812 8.293 1.00 89.62 118 GLU A O 1
ATOM 913 N N . ALA A 1 119 ? 1.565 13.270 6.112 1.00 92.00 119 ALA A N 1
ATOM 914 C CA . ALA A 1 119 ? 0.940 14.576 6.308 1.00 92.00 119 ALA A CA 1
ATOM 915 C C . ALA A 1 119 ? -0.337 14.507 7.171 1.00 92.00 119 ALA A C 1
ATOM 917 O O . ALA A 1 119 ? -0.619 15.420 7.948 1.00 92.00 119 ALA A O 1
ATOM 918 N N . TRP A 1 120 ? -1.112 13.420 7.072 1.00 93.69 120 TRP A N 1
ATOM 919 C CA . TRP A 1 120 ? -2.327 13.241 7.871 1.00 93.69 120 TRP A CA 1
ATOM 920 C C . TRP A 1 120 ? -2.004 12.853 9.314 1.00 93.69 120 TRP A C 1
ATOM 922 O O . TRP A 1 120 ? -2.685 13.306 10.235 1.00 93.69 120 TRP A O 1
ATOM 932 N N . LEU A 1 121 ? -0.955 12.052 9.521 1.00 92.62 121 LEU A N 1
ATOM 933 C CA . LEU A 1 121 ? -0.448 11.733 10.856 1.00 92.62 121 LEU A CA 1
ATOM 934 C C . LEU A 1 121 ? 0.103 12.987 11.545 1.00 92.62 121 LEU A C 1
ATOM 936 O O . LEU A 1 121 ? -0.255 13.263 12.690 1.00 92.62 121 LEU A O 1
ATOM 940 N N . LEU A 1 122 ? 0.883 13.797 10.822 1.00 94.94 122 LEU A N 1
ATOM 941 C CA . LEU A 1 122 ? 1.411 15.067 11.316 1.00 94.94 122 LEU A CA 1
ATOM 942 C C . LEU A 1 122 ? 0.286 16.026 11.714 1.00 94.94 122 LEU A C 1
ATOM 944 O O . LEU A 1 122 ? 0.332 16.621 12.789 1.00 94.94 122 LEU A O 1
ATOM 948 N N . TYR A 1 123 ? -0.756 16.146 10.889 1.00 96.19 123 TYR A N 1
ATOM 949 C CA . TYR A 1 123 ? -1.927 16.952 11.230 1.00 96.19 123 TYR A CA 1
ATOM 950 C C . TYR A 1 123 ? -2.566 16.500 12.549 1.00 96.19 123 TYR A C 1
ATOM 952 O O . TYR A 1 123 ? -2.856 17.331 13.412 1.00 96.19 123 TYR A O 1
ATOM 960 N N . ASN A 1 124 ? -2.752 15.188 12.730 1.00 95.06 124 ASN A N 1
ATOM 961 C CA . ASN A 1 124 ? -3.332 14.635 13.952 1.00 95.06 124 ASN A CA 1
ATOM 962 C C . ASN A 1 124 ? -2.486 14.963 15.182 1.00 95.06 124 ASN A C 1
ATOM 964 O O . ASN A 1 124 ? -3.028 15.370 16.207 1.00 95.06 124 ASN A O 1
ATOM 968 N N . GLN A 1 125 ? -1.163 14.854 15.053 1.00 95.31 125 GLN A N 1
ATOM 969 C CA . GLN A 1 125 ? -0.221 15.204 16.108 1.00 95.31 125 GLN A CA 1
ATOM 970 C C . GLN A 1 125 ? -0.286 16.695 16.460 1.00 95.31 125 GLN A C 1
ATOM 972 O O . GLN A 1 125 ? -0.410 17.039 17.632 1.00 95.31 125 GLN A O 1
ATOM 977 N N . VAL A 1 126 ? -0.240 17.582 15.459 1.00 97.62 126 VAL A N 1
ATOM 978 C CA . VAL A 1 126 ? -0.284 19.043 15.659 1.00 97.62 126 VAL A CA 1
ATOM 979 C C . VAL A 1 126 ? -1.598 19.483 16.304 1.00 97.62 126 VAL A C 1
ATOM 981 O O . VAL A 1 126 ? -1.613 20.417 17.103 1.00 97.62 126 VAL A O 1
ATOM 984 N N . LYS A 1 127 ? -2.709 18.823 15.969 1.00 96.94 127 LYS A N 1
ATOM 985 C CA . LYS A 1 127 ? -4.037 19.138 16.513 1.00 96.94 127 LYS A CA 1
ATOM 986 C C . LYS A 1 127 ? -4.398 18.349 17.770 1.00 96.94 127 LYS A C 1
ATOM 988 O O . LYS A 1 127 ? -5.446 18.618 18.346 1.00 96.94 127 LYS A O 1
ATOM 993 N N . GLY A 1 128 ? -3.565 17.398 18.194 1.00 96.00 128 GLY A N 1
ATOM 994 C CA . GLY A 1 128 ? -3.851 16.529 19.335 1.00 96.00 128 GLY A CA 1
ATOM 995 C C . GLY A 1 128 ? -5.111 15.677 19.153 1.00 96.00 128 GLY A C 1
ATOM 996 O O . GLY A 1 128 ? -5.797 15.393 20.130 1.00 96.00 128 GLY A O 1
ATOM 997 N N . ILE A 1 129 ? -5.445 15.295 17.915 1.00 94.62 129 ILE A N 1
ATOM 998 C CA . ILE A 1 129 ? -6.647 14.509 17.614 1.00 94.62 129 ILE A CA 1
ATOM 999 C C . ILE A 1 129 ? -6.306 13.043 17.359 1.00 94.62 129 ILE A C 1
ATOM 1001 O O . ILE A 1 129 ? -5.337 12.717 16.676 1.00 94.62 129 ILE A O 1
ATOM 1005 N N . SER A 1 130 ? -7.158 12.153 17.861 1.00 89.56 130 SER A N 1
ATOM 1006 C CA . SER A 1 130 ? -7.166 10.743 17.475 1.00 89.56 130 SER A CA 1
ATOM 1007 C C . SER A 1 130 ? -8.291 10.501 16.475 1.00 89.56 130 SER A C 1
ATOM 1009 O O . SER A 1 130 ? -9.368 11.089 16.585 1.00 89.56 130 SER A O 1
ATOM 1011 N N . ARG A 1 131 ? -8.042 9.650 15.479 1.00 91.38 131 ARG A N 1
ATOM 1012 C CA . ARG A 1 131 ? -9.004 9.322 14.421 1.00 91.38 131 ARG A CA 1
ATOM 1013 C C . ARG A 1 131 ? -9.429 7.855 14.491 1.00 91.38 131 ARG A C 1
ATOM 1015 O O . ARG A 1 131 ? -8.839 7.041 15.201 1.00 91.38 131 ARG A O 1
ATOM 1022 N N . GLY A 1 132 ? -10.490 7.550 13.746 1.00 91.19 132 GLY A N 1
ATOM 1023 C CA . GLY A 1 132 ? -11.131 6.238 13.720 1.00 91.19 132 GLY A CA 1
ATOM 1024 C C . GLY A 1 132 ? -10.344 5.163 12.969 1.00 91.19 132 GLY 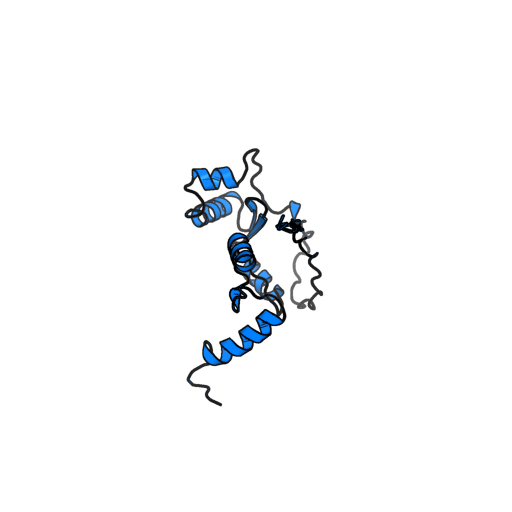A C 1
ATOM 1025 O O . GLY A 1 132 ? -9.140 5.272 12.760 1.00 91.19 132 GLY A O 1
ATOM 1026 N N . LEU A 1 133 ? -11.069 4.126 12.541 1.00 92.75 133 LEU A N 1
ATOM 1027 C CA . LEU A 1 133 ? -10.549 2.859 12.016 1.00 92.75 133 LEU A CA 1
ATOM 1028 C C . LEU A 1 133 ? -9.370 2.991 11.033 1.00 92.75 133 LEU A C 1
ATOM 1030 O O . LEU A 1 133 ? -8.388 2.275 11.177 1.00 92.75 133 LEU A O 1
ATOM 1034 N N . PHE A 1 134 ? -9.431 3.929 10.082 1.00 92.31 134 PHE A N 1
ATOM 1035 C CA . PHE A 1 134 ? -8.373 4.138 9.081 1.00 92.31 134 PHE A CA 1
ATOM 1036 C C . PHE A 1 134 ? -7.035 4.628 9.667 1.00 92.31 134 PHE A C 1
ATOM 1038 O O . PHE A 1 134 ? -6.022 4.596 8.994 1.00 92.31 134 PHE A O 1
ATOM 1045 N N . PHE A 1 135 ? -6.979 5.110 10.903 1.00 93.06 135 PHE A N 1
ATOM 1046 C CA . PHE A 1 135 ? -5.729 5.586 11.516 1.00 93.06 135 PHE A CA 1
ATOM 1047 C C . PHE A 1 135 ? -5.184 4.617 12.566 1.00 93.06 135 PHE A C 1
ATOM 1049 O O . PHE A 1 135 ? -4.198 4.924 13.229 1.00 93.06 135 PHE A O 1
ATOM 1056 N N . GLN A 1 136 ? -5.829 3.462 12.730 1.00 91.44 136 GLN A N 1
ATOM 1057 C CA . GLN A 1 136 ? -5.418 2.421 13.661 1.00 91.44 136 GLN A CA 1
ATOM 1058 C C . GLN A 1 136 ? -4.755 1.272 12.898 1.00 91.44 136 GLN A C 1
ATOM 1060 O O . GLN A 1 136 ? -5.140 0.977 11.769 1.00 91.44 136 GLN A O 1
ATOM 1065 N N . VAL A 1 137 ? -3.805 0.594 13.541 1.00 89.94 137 VAL A N 1
ATOM 1066 C CA . VAL A 1 137 ? -3.162 -0.642 13.058 1.00 89.94 137 VAL A CA 1
ATOM 1067 C C . VAL A 1 137 ? -3.142 -1.677 14.184 1.00 89.94 137 VAL A C 1
ATOM 1069 O O . VAL A 1 137 ? -3.245 -1.312 15.356 1.00 89.94 137 VAL A O 1
ATOM 1072 N N . GLY A 1 138 ? -3.031 -2.963 13.853 1.00 91.19 138 GLY A N 1
ATOM 1073 C CA . GLY A 1 138 ? -2.962 -4.041 14.845 1.00 91.19 138 GLY A CA 1
ATOM 1074 C C . GLY A 1 138 ? -4.249 -4.233 15.662 1.00 91.19 138 GLY A C 1
ATOM 1075 O O . GLY A 1 138 ? -5.362 -4.097 15.155 1.00 91.19 138 GLY A O 1
ATOM 1076 N N . GLU A 1 139 ? -4.112 -4.556 16.949 1.00 93.19 139 GLU A N 1
ATOM 1077 C CA . GLU A 1 139 ? -5.251 -4.855 17.836 1.00 93.19 139 GLU A CA 1
ATOM 1078 C C . GLU A 1 139 ? -6.286 -3.714 17.959 1.00 93.19 139 GLU A C 1
ATOM 1080 O O . GLU A 1 139 ? -7.490 -3.989 17.869 1.00 93.19 139 GLU A O 1
ATOM 1085 N N . PRO A 1 140 ? -5.892 -2.426 18.099 1.00 92.25 140 PRO A N 1
ATOM 1086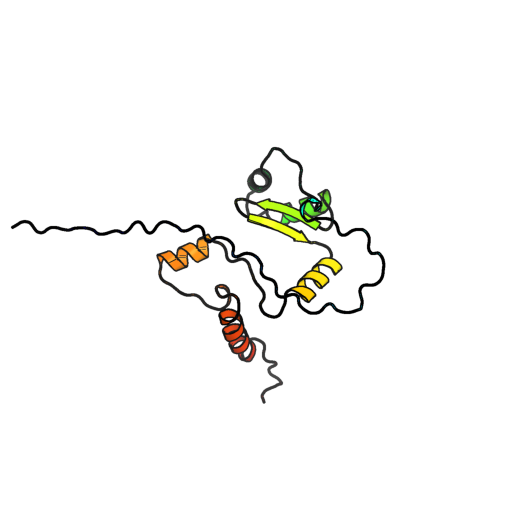 C CA . PRO A 1 140 ? -6.848 -1.315 18.077 1.00 92.25 140 PRO A CA 1
ATOM 1087 C C . PRO A 1 140 ? -7.697 -1.266 16.802 1.00 92.25 140 PRO A C 1
ATOM 1089 O O . PRO A 1 140 ? -8.906 -1.021 16.873 1.00 92.25 140 PRO A O 1
ATOM 1092 N N . TRP A 1 141 ? -7.088 -1.542 15.644 1.00 94.00 141 TRP A N 1
ATOM 1093 C CA . TRP A 1 141 ? -7.804 -1.637 14.374 1.00 94.00 141 TRP A CA 1
ATOM 1094 C C . TRP A 1 141 ? -8.804 -2.791 14.393 1.00 94.00 141 TRP A C 1
ATOM 1096 O O . TRP A 1 141 ? -9.972 -2.583 14.069 1.00 94.00 141 TRP A O 1
ATOM 1106 N N . LEU A 1 142 ? -8.392 -3.980 14.847 1.00 93.94 142 LEU A N 1
ATOM 1107 C CA . LEU A 1 142 ? -9.248 -5.169 14.868 1.00 93.94 142 LEU A CA 1
ATOM 1108 C C . LEU A 1 142 ? -10.475 -4.977 15.765 1.00 93.94 142 LEU A C 1
ATOM 1110 O O . LEU A 1 142 ? -11.591 -5.341 15.381 1.00 93.94 142 LEU A O 1
ATOM 1114 N N . LYS A 1 143 ? -10.288 -4.366 16.941 1.00 94.06 143 LYS A N 1
ATOM 1115 C CA . LYS A 1 143 ? -11.382 -4.043 17.865 1.00 94.06 143 LYS A CA 1
ATOM 1116 C C . LYS A 1 143 ? -12.425 -3.147 17.200 1.00 94.06 143 LYS A C 1
ATOM 1118 O O . LYS A 1 143 ? -13.616 -3.457 17.252 1.00 94.06 143 LYS A O 1
ATOM 1123 N N . LEU A 1 144 ? -11.986 -2.063 16.556 1.00 94.06 144 LEU A N 1
ATOM 1124 C CA . LEU A 1 144 ? -12.887 -1.162 15.839 1.00 94.06 144 LEU A CA 1
ATOM 1125 C C . LEU A 1 144 ? -13.532 -1.877 14.648 1.00 94.06 144 LEU A C 1
ATOM 1127 O O . LEU A 1 144 ? -14.752 -1.842 14.513 1.00 94.06 144 LEU A O 1
ATOM 1131 N N . ARG A 1 145 ? -12.754 -2.588 13.825 1.00 94.56 145 ARG A N 1
ATOM 1132 C CA . ARG A 1 145 ? -13.249 -3.285 12.630 1.00 94.56 145 ARG A CA 1
ATOM 1133 C C . ARG A 1 145 ? -14.376 -4.253 12.972 1.00 94.56 145 ARG A C 1
ATOM 1135 O O . ARG A 1 145 ? -15.407 -4.234 12.311 1.00 94.56 145 ARG A O 1
ATOM 1142 N N . ARG A 1 146 ? -14.220 -5.051 14.033 1.00 93.81 146 ARG A N 1
ATOM 1143 C CA . ARG A 1 146 ? -15.256 -5.987 14.499 1.00 93.81 146 ARG A CA 1
ATOM 1144 C C . ARG A 1 146 ? -16.544 -5.282 14.910 1.00 93.81 146 ARG A C 1
ATOM 1146 O O . ARG A 1 146 ? -17.618 -5.777 14.590 1.00 93.81 146 ARG A O 1
ATOM 1153 N N . ALA A 1 147 ? -16.450 -4.151 15.606 1.00 93.56 147 ALA A N 1
ATOM 1154 C CA . ALA A 1 147 ? -17.626 -3.381 16.001 1.00 93.56 147 ALA A CA 1
ATOM 1155 C C . ALA A 1 147 ? -18.341 -2.782 14.779 1.00 93.56 147 ALA A C 1
ATOM 1157 O O . ALA A 1 147 ? -19.549 -2.947 14.637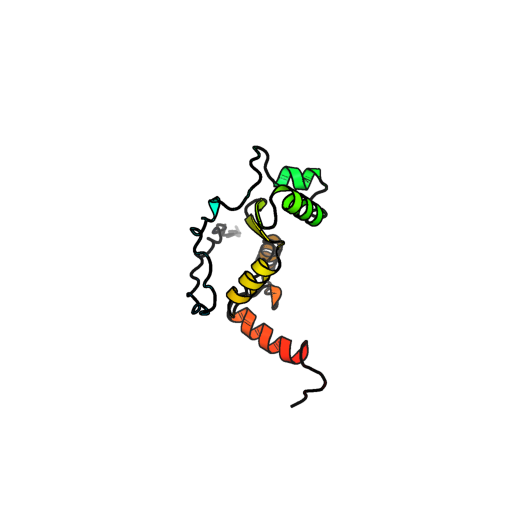 1.00 93.56 147 ALA A O 1
ATOM 1158 N N . PHE A 1 148 ? -17.591 -2.157 13.864 1.00 93.75 148 PHE A N 1
ATOM 1159 C CA . PHE A 1 148 ? -18.148 -1.541 12.657 1.00 93.75 148 PHE A CA 1
ATOM 1160 C C . PHE A 1 148 ? -18.758 -2.565 11.696 1.00 93.75 148 PHE A C 1
ATOM 1162 O O . PHE A 1 148 ? -19.806 -2.295 11.120 1.00 93.75 148 PHE A O 1
ATOM 1169 N N . ASN A 1 149 ? -18.161 -3.751 11.545 1.00 94.88 149 ASN A N 1
ATOM 1170 C CA . ASN A 1 149 ? -18.681 -4.780 10.643 1.00 94.88 149 ASN A CA 1
ATOM 1171 C C . ASN A 1 149 ? -20.097 -5.241 11.018 1.00 94.88 149 ASN A C 1
ATOM 1173 O O . ASN A 1 149 ? -20.887 -5.501 10.121 1.00 94.88 149 ASN A O 1
ATOM 1177 N N . LYS A 1 150 ? -20.440 -5.281 12.313 1.00 92.12 150 LYS A N 1
ATOM 1178 C CA . LYS A 1 150 ? -21.788 -5.654 12.781 1.00 92.12 150 LYS A CA 1
ATOM 1179 C C . LYS A 1 150 ? -22.881 -4.670 12.368 1.00 92.12 150 LYS A C 1
ATOM 1181 O O . LYS A 1 150 ? -24.050 -5.012 12.431 1.00 92.12 150 LYS A O 1
ATOM 1186 N N . VAL A 1 151 ? -22.505 -3.444 12.015 1.00 91.69 151 VAL A N 1
ATOM 1187 C CA . VAL A 1 151 ? -23.454 -2.380 11.668 1.00 91.69 151 VAL A CA 1
ATOM 1188 C C . VAL A 1 151 ? -23.395 -2.071 10.176 1.00 91.69 151 VAL A C 1
ATOM 1190 O O . VAL A 1 151 ? -24.427 -1.887 9.548 1.00 91.69 151 VAL A O 1
ATOM 1193 N N . LEU A 1 152 ? -22.191 -2.016 9.601 1.00 93.44 152 LEU A N 1
ATOM 1194 C CA . LEU A 1 152 ? -21.977 -1.586 8.217 1.00 93.44 152 LEU A CA 1
ATOM 1195 C C . LEU A 1 152 ? -21.983 -2.729 7.201 1.00 93.44 152 LEU A C 1
ATOM 1197 O O . LEU A 1 152 ? -22.233 -2.481 6.028 1.00 93.44 152 LEU A O 1
ATOM 1201 N N . LEU A 1 153 ? -21.637 -3.945 7.628 1.00 93.81 153 LEU A N 1
ATOM 1202 C CA . LEU A 1 153 ? -21.493 -5.116 6.754 1.00 93.81 153 LEU A CA 1
ATOM 1203 C C . LEU A 1 153 ? -22.378 -6.286 7.202 1.00 93.81 153 LEU A C 1
ATOM 1205 O O . LEU A 1 153 ? -22.198 -7.399 6.713 1.00 93.81 153 LEU A O 1
ATOM 1209 N N . ALA A 1 154 ? -23.284 -6.059 8.156 1.00 87.31 154 ALA A N 1
ATOM 1210 C CA . ALA A 1 154 ? -24.254 -7.071 8.537 1.00 87.31 154 ALA A CA 1
ATOM 1211 C C . ALA A 1 154 ? -25.236 -7.296 7.386 1.00 87.31 154 ALA A C 1
ATOM 1213 O O . ALA A 1 154 ? -25.704 -6.342 6.763 1.00 87.31 154 ALA A O 1
ATOM 1214 N N . ASP A 1 155 ? -25.534 -8.564 7.118 1.00 82.81 155 ASP A N 1
ATOM 1215 C CA . ASP A 1 155 ? -26.604 -8.935 6.206 1.00 82.81 155 ASP A CA 1
ATOM 1216 C C . ASP A 1 155 ? -27.940 -8.538 6.857 1.00 82.81 155 ASP A C 1
ATOM 1218 O O . ASP A 1 155 ? -28.234 -9.023 7.955 1.00 82.81 155 ASP A O 1
ATOM 1222 N N . PRO A 1 156 ? -28.752 -7.664 6.234 1.00 73.75 156 PRO A N 1
ATOM 1223 C CA . PRO A 1 156 ? -30.046 -7.272 6.787 1.00 73.75 156 PRO A CA 1
ATOM 1224 C C . PRO A 1 156 ? -30.998 -8.463 6.996 1.00 73.75 156 PRO A C 1
ATOM 1226 O O . PRO A 1 156 ? -31.949 -8.334 7.762 1.00 73.75 156 PRO A O 1
ATOM 1229 N N . GLY A 1 157 ? -30.748 -9.615 6.359 1.00 74.88 157 GLY A N 1
ATOM 1230 C CA . GLY A 1 157 ? -31.498 -10.856 6.572 1.00 74.88 157 GLY A CA 1
ATOM 1231 C C . GLY A 1 157 ? -31.034 -11.713 7.759 1.00 74.88 157 GLY A C 1
ATOM 1232 O O . GLY A 1 157 ? -31.714 -12.676 8.107 1.00 74.88 157 GLY A O 1
ATOM 1233 N N . GLN A 1 158 ? -29.903 -11.389 8.394 1.00 61.78 158 GLN A N 1
ATOM 1234 C CA . GLN A 1 158 ? -29.350 -12.117 9.543 1.00 61.78 158 GLN A CA 1
ATOM 1235 C C . GLN A 1 158 ? -29.445 -11.274 10.820 1.00 61.78 158 GLN A C 1
ATOM 1237 O O . GLN A 1 158 ? -28.445 -10.947 11.455 1.00 61.78 158 GLN A O 1
ATOM 1242 N N . THR A 1 159 ? -30.660 -10.901 11.216 1.00 52.75 159 THR A N 1
ATOM 1243 C CA . THR A 1 159 ? -30.911 -10.422 12.581 1.00 52.75 159 THR A CA 1
ATOM 1244 C C . THR A 1 159 ? -31.080 -11.632 13.497 1.00 52.75 159 THR A C 1
ATOM 1246 O O . THR A 1 159 ? -32.156 -12.228 13.539 1.00 52.75 159 THR A O 1
ATOM 1249 N N . THR A 1 160 ? -30.006 -12.022 14.184 1.00 50.88 160 THR A N 1
ATOM 1250 C CA . THR A 1 160 ? -30.061 -12.887 15.377 1.00 50.88 160 THR A CA 1
ATOM 1251 C C . THR A 1 160 ? -30.276 -12.059 16.628 1.00 50.88 160 THR A C 1
ATOM 1253 O O . THR A 1 160 ? -29.540 -11.051 16.759 1.00 50.88 160 THR A O 1
#

Radius of gyration: 22.4 Å; chains: 1; bounding box: 52×73×59 Å

Secondary structure (DSSP, 8-state):
------------------------PPPPPPTT--S----PPPGGGS-----SS-HHHHHHHTTSGGGHHHHHHHHHHHH-SEEEEEETTEEEEEE--HHHHHHHHHHS-SS---PPPHHHHHHHHHHT----GGG--HHHHHHHHHHHHHHHS--TT---

InterPro domains:
  IPR001128 Cytochrome P450 [PF00067] (63-155)
  IPR036396 Cytochrome P450 superfamily [G3DSA:1.10.630.10] (38-155)
  IPR036396 Cytochrome P450 superfamily [SSF48264] (57-152)
  IPR050479 Cytochrome P450, families 11 and 27 [PTHR24279] (29-154)

Sequence (160 aa):
MPTSRKALSAIRTIAPCISNPIITKQHPRNPRESSDAAAIKSYNDIPTKKSFLPSQMGLIMSGGPGYLHEHCDNRHKQLGPIFREKLGSTEMVFIANTDMIRTVIANEGPLPHHNVPEAWLLYNQVKGISRGLFFQVGEPWLKLRRAFNKVLLADPGQTT